Protein AF-A0A848UUT3-F1 (afdb_monomer_lite)

Radius of gyration: 12.09 Å; chains: 1; bounding box: 27×13×42 Å

Structure (mmCIF, N/CA/C/O backbone):
data_AF-A0A848UUT3-F1
#
_entry.id   AF-A0A848UUT3-F1
#
loop_
_atom_site.group_PDB
_atom_site.id
_atom_site.type_symbol
_atom_site.label_atom_id
_atom_site.label_alt_id
_atom_site.label_comp_id
_atom_site.label_asym_id
_atom_site.label_entity_id
_atom_site.label_seq_id
_atom_site.pdbx_PDB_ins_code
_atom_site.Cartn_x
_atom_site.Cartn_y
_atom_site.Cartn_z
_atom_site.occupancy
_atom_site.B_iso_or_equiv
_atom_site.auth_seq_id
_atom_site.auth_comp_id
_atom_site.auth_asym_id
_atom_site.auth_atom_id
_atom_site.pdbx_PDB_model_num
ATOM 1 N N . MET A 1 1 ? 1.309 -2.945 -27.189 1.00 43.97 1 MET A N 1
ATOM 2 C CA . MET A 1 1 ? 0.722 -3.885 -26.214 1.00 43.97 1 MET A CA 1
ATOM 3 C C . MET A 1 1 ? 0.463 -3.050 -24.981 1.00 43.97 1 MET A C 1
ATOM 5 O O . MET A 1 1 ? 1.375 -2.341 -24.587 1.00 43.97 1 MET A O 1
ATOM 9 N N . SER A 1 2 ? -0.774 -2.976 -24.498 1.00 54.28 2 SER A N 1
ATOM 10 C CA . SER A 1 2 ? -1.051 -2.308 -23.224 1.00 54.28 2 SER A CA 1
ATOM 11 C C . SER A 1 2 ? -0.442 -3.177 -22.133 1.00 54.28 2 SER A C 1
ATOM 13 O O . SER A 1 2 ? -0.858 -4.326 -22.000 1.00 54.28 2 SER A O 1
ATOM 15 N N . GLU A 1 3 ? 0.577 -2.676 -21.441 1.00 68.12 3 GLU A N 1
ATOM 16 C CA . GLU A 1 3 ? 1.049 -3.309 -20.211 1.00 68.12 3 GLU A CA 1
ATOM 17 C C . GLU A 1 3 ? -0.127 -3.314 -19.2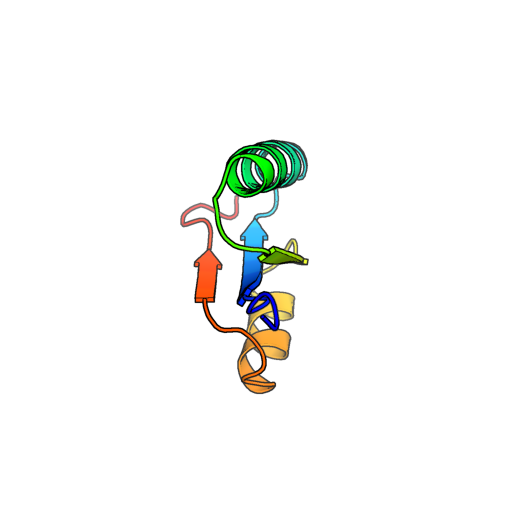37 1.00 68.12 3 GLU A C 1
ATOM 19 O O . GLU A 1 3 ? -0.725 -2.275 -18.950 1.00 68.12 3 GLU A O 1
ATOM 24 N N . GLU A 1 4 ? -0.553 -4.512 -18.852 1.00 81.69 4 GLU A N 1
ATOM 25 C CA . GLU A 1 4 ? -1.616 -4.690 -17.877 1.00 81.69 4 GLU A CA 1
ATOM 26 C C . GLU A 1 4 ? -1.037 -4.311 -16.512 1.00 81.69 4 GLU A C 1
ATOM 28 O O . GLU A 1 4 ? -0.036 -4.881 -16.077 1.00 81.69 4 GLU A O 1
ATOM 33 N N . LEU A 1 5 ? -1.610 -3.272 -15.900 1.00 88.69 5 LEU A N 1
ATOM 34 C CA . LEU A 1 5 ? -1.175 -2.746 -14.612 1.00 88.69 5 LEU A CA 1
ATOM 35 C C . LEU A 1 5 ? -2.028 -3.379 -13.515 1.00 88.69 5 LEU A C 1
ATOM 37 O O . LEU A 1 5 ? -3.198 -3.020 -13.374 1.00 88.69 5 LEU A O 1
ATOM 41 N N . TYR A 1 6 ? -1.432 -4.277 -12.735 1.00 92.25 6 TYR A N 1
ATOM 42 C CA . TYR A 1 6 ? -2.101 -4.917 -11.607 1.00 92.25 6 TYR A CA 1
ATOM 43 C C . TYR A 1 6 ? -2.048 -4.026 -10.372 1.00 92.25 6 TYR A C 1
ATOM 45 O O . TYR A 1 6 ? -0.987 -3.531 -9.989 1.00 92.25 6 TYR A O 1
ATOM 53 N N . LYS A 1 7 ? -3.191 -3.836 -9.725 1.00 92.94 7 LYS A N 1
ATOM 54 C CA . LYS A 1 7 ?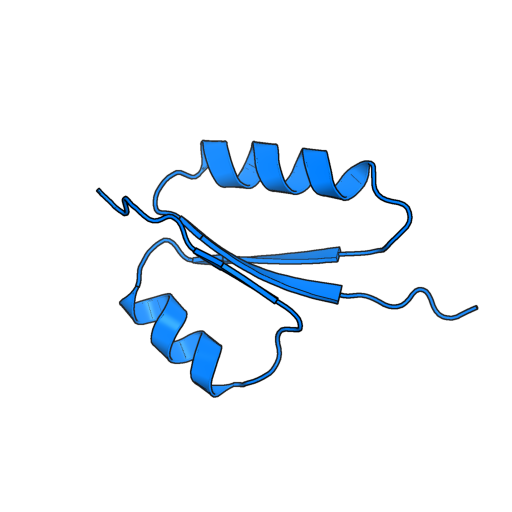 -3.314 -3.054 -8.497 1.00 92.94 7 LYS A CA 1
ATOM 55 C C . LYS A 1 7 ? -3.314 -3.977 -7.293 1.00 92.94 7 LYS A C 1
ATOM 57 O O . LYS A 1 7 ? -4.207 -4.809 -7.144 1.00 92.94 7 LYS A O 1
ATOM 62 N N . ILE A 1 8 ? -2.342 -3.791 -6.415 1.00 92.81 8 ILE A N 1
ATOM 63 C CA . ILE A 1 8 ? -2.197 -4.547 -5.175 1.00 92.81 8 ILE A CA 1
ATOM 64 C C . ILE A 1 8 ? -2.386 -3.585 -4.009 1.00 92.81 8 ILE A C 1
ATOM 66 O O . ILE A 1 8 ? -1.883 -2.465 -4.041 1.00 92.81 8 ILE A O 1
ATOM 70 N N . LEU A 1 9 ? -3.106 -4.024 -2.981 1.00 93.56 9 LEU A N 1
ATOM 71 C CA . LEU A 1 9 ? -3.112 -3.347 -1.688 1.00 93.56 9 LEU A CA 1
ATOM 72 C C . LEU A 1 9 ? -2.316 -4.190 -0.687 1.00 93.56 9 LEU A C 1
ATOM 74 O O . LEU A 1 9 ? -2.689 -5.339 -0.431 1.00 93.56 9 LEU A O 1
ATOM 78 N N . LEU A 1 10 ? -1.244 -3.613 -0.148 1.00 93.44 10 LEU A N 1
ATOM 79 C CA . LEU A 1 10 ? -0.466 -4.155 0.960 1.00 93.44 10 LEU A CA 1
ATOM 80 C C . LEU A 1 10 ? -0.991 -3.577 2.281 1.00 93.44 10 LEU A C 1
ATOM 82 O O . LEU A 1 10 ? -1.144 -2.363 2.412 1.00 93.44 10 LEU A O 1
ATOM 86 N N . VAL A 1 11 ? -1.279 -4.446 3.245 1.00 92.62 11 VAL A N 1
ATOM 87 C CA . VAL A 1 11 ? -1.721 -4.089 4.597 1.00 92.62 11 VAL A CA 1
ATOM 88 C C . VAL A 1 11 ? -0.660 -4.569 5.573 1.00 92.62 11 VAL A C 1
ATOM 90 O O . VAL A 1 11 ? -0.583 -5.770 5.831 1.00 92.62 11 VAL A O 1
ATOM 93 N N . ASP A 1 12 ? 0.147 -3.642 6.066 1.00 92.12 12 ASP A N 1
ATOM 94 C CA . ASP A 1 12 ? 1.323 -3.926 6.892 1.00 92.12 12 ASP A CA 1
ATOM 95 C C . ASP A 1 12 ? 1.642 -2.693 7.746 1.00 92.12 12 ASP A C 1
ATOM 97 O O . ASP A 1 12 ? 1.580 -1.583 7.220 1.00 92.12 12 ASP A O 1
ATOM 101 N N . ASP A 1 13 ? 1.924 -2.837 9.039 1.00 89.38 13 ASP A N 1
ATOM 102 C CA . ASP A 1 13 ? 2.289 -1.708 9.903 1.00 89.38 13 ASP A CA 1
ATOM 103 C C . ASP A 1 13 ? 3.777 -1.328 9.820 1.00 89.38 13 ASP A C 1
ATOM 105 O O . ASP A 1 13 ? 4.140 -0.242 10.287 1.00 89.38 13 ASP A O 1
ATOM 109 N N . ASP A 1 14 ? 4.609 -2.151 9.175 1.00 89.56 14 ASP A N 1
ATOM 110 C CA . ASP A 1 14 ? 6.032 -1.891 8.960 1.00 89.56 14 ASP A CA 1
ATOM 111 C C . ASP A 1 14 ? 6.303 -1.279 7.566 1.00 89.56 14 ASP A C 1
ATOM 113 O O . ASP A 1 14 ? 5.967 -1.819 6.508 1.00 89.56 14 ASP A O 1
ATOM 117 N N . GLU A 1 15 ? 6.918 -0.094 7.559 1.00 87.50 15 GLU A N 1
ATOM 118 C CA . GLU A 1 15 ? 7.279 0.636 6.338 1.00 87.50 15 GLU A CA 1
ATOM 119 C C . GLU A 1 15 ? 8.458 -0.029 5.602 1.00 87.50 15 GLU A C 1
ATOM 121 O O . GLU A 1 15 ? 8.530 0.017 4.369 1.00 87.50 15 GLU A O 1
ATOM 126 N N . ASP A 1 16 ? 9.375 -0.674 6.328 1.00 89.75 16 ASP A N 1
ATOM 127 C CA . ASP A 1 16 ? 10.535 -1.337 5.731 1.00 89.75 16 ASP A CA 1
ATOM 128 C C . ASP A 1 16 ? 10.093 -2.560 4.903 1.00 89.75 16 ASP A C 1
ATOM 130 O O . ASP A 1 16 ? 10.599 -2.773 3.792 1.00 89.75 16 ASP A O 1
ATOM 134 N N . GLU A 1 17 ? 9.093 -3.316 5.376 1.00 87.38 17 GLU A N 1
ATOM 135 C CA . GLU A 1 17 ? 8.464 -4.416 4.629 1.00 87.38 17 GLU A CA 1
ATOM 136 C C . GLU A 1 17 ? 7.860 -3.928 3.301 1.00 87.38 17 GLU A C 1
ATOM 138 O O . GLU A 1 17 ? 8.017 -4.586 2.263 1.00 87.38 17 GLU A O 1
ATOM 143 N N . PHE A 1 18 ? 7.224 -2.749 3.293 1.00 89.75 18 PHE A N 1
ATOM 144 C CA . PHE A 1 18 ? 6.664 -2.154 2.077 1.00 89.75 18 PHE A CA 1
ATOM 145 C C . PHE A 1 18 ? 7.739 -1.888 1.017 1.00 89.75 18 PHE A C 1
ATOM 147 O O . PHE A 1 18 ? 7.552 -2.249 -0.150 1.00 89.75 18 PHE A O 1
ATOM 154 N N . PHE A 1 19 ? 8.878 -1.304 1.400 1.00 90.00 19 PHE A N 1
ATOM 155 C CA . PHE A 1 19 ? 9.960 -1.023 0.452 1.00 90.00 19 PHE A CA 1
ATOM 156 C C . PHE A 1 19 ? 10.554 -2.300 -0.146 1.00 90.00 19 PHE A C 1
ATOM 158 O O . PHE A 1 19 ? 10.786 -2.359 -1.354 1.00 90.00 19 PHE A O 1
ATOM 165 N N . ILE A 1 20 ? 10.757 -3.335 0.674 1.00 90.88 20 ILE A N 1
ATOM 166 C CA . ILE A 1 20 ? 11.251 -4.639 0.208 1.00 90.88 20 ILE A CA 1
ATOM 167 C C . ILE A 1 20 ? 10.248 -5.275 -0.761 1.00 90.88 20 ILE A C 1
ATOM 169 O O . ILE A 1 20 ? 10.636 -5.811 -1.802 1.00 90.88 20 ILE A O 1
ATOM 173 N N . PHE A 1 21 ? 8.954 -5.211 -0.444 1.00 91.00 21 PHE A N 1
ATOM 174 C CA . PHE A 1 21 ? 7.902 -5.751 -1.298 1.00 91.00 21 PHE A CA 1
ATOM 175 C C . PHE A 1 21 ? 7.822 -5.024 -2.646 1.00 91.00 21 PHE A C 1
ATOM 177 O O . PHE A 1 21 ? 7.664 -5.671 -3.684 1.00 91.00 21 PHE A O 1
ATOM 184 N N . GLN A 1 22 ? 7.963 -3.696 -2.649 1.00 89.81 22 GLN A N 1
ATOM 185 C CA . GLN A 1 22 ? 7.979 -2.912 -3.880 1.00 89.81 22 GLN A CA 1
ATOM 186 C C . GLN A 1 22 ? 9.179 -3.283 -4.766 1.00 89.81 22 GLN A C 1
ATOM 188 O O . GLN A 1 22 ? 8.979 -3.566 -5.946 1.00 89.81 22 GLN A O 1
ATOM 193 N N . ASP A 1 23 ? 10.388 -3.353 -4.201 1.00 91.44 23 ASP A N 1
ATOM 194 C CA . ASP A 1 23 ? 11.611 -3.740 -4.925 1.00 91.44 23 ASP A CA 1
ATOM 195 C C . ASP A 1 23 ? 11.477 -5.141 -5.550 1.00 91.44 23 ASP A C 1
ATOM 197 O O . ASP A 1 23 ? 11.798 -5.357 -6.718 1.00 91.44 23 ASP A O 1
ATOM 201 N N . TYR A 1 24 ? 10.874 -6.087 -4.821 1.00 90.38 24 TYR A N 1
ATOM 202 C CA . TYR A 1 24 ? 10.612 -7.434 -5.334 1.00 90.38 24 TYR A CA 1
ATOM 203 C C . TYR A 1 24 ? 9.669 -7.450 -6.549 1.00 90.38 24 TYR A C 1
ATOM 205 O O . TYR A 1 24 ? 9.815 -8.282 -7.449 1.00 90.38 24 TYR A O 1
ATOM 213 N N . LEU A 1 25 ? 8.684 -6.550 -6.586 1.00 89.88 25 LEU A N 1
ATOM 214 C CA . LEU A 1 25 ? 7.748 -6.440 -7.706 1.00 89.88 25 LEU A CA 1
ATOM 215 C C . LEU A 1 25 ? 8.348 -5.720 -8.915 1.00 89.88 25 LEU A C 1
ATOM 217 O O . LEU A 1 25 ? 7.921 -5.998 -10.037 1.00 89.88 25 LEU A O 1
ATOM 221 N N . GLU A 1 26 ? 9.329 -4.840 -8.713 1.00 88.38 26 GLU A N 1
ATOM 222 C CA . GLU A 1 26 ? 10.037 -4.157 -9.803 1.00 88.38 26 GLU A CA 1
ATOM 223 C C . GLU A 1 26 ? 10.836 -5.133 -10.685 1.00 88.38 26 GLU A C 1
ATOM 225 O O . GLU A 1 26 ? 10.969 -4.900 -11.887 1.00 88.38 26 GLU A O 1
ATOM 230 N N . ASP A 1 27 ? 11.270 -6.273 -10.137 1.00 89.06 27 ASP A N 1
ATOM 231 C CA . ASP A 1 27 ? 11.941 -7.353 -10.881 1.00 89.06 27 ASP A CA 1
ATOM 232 C C . ASP A 1 27 ? 10.978 -8.243 -11.704 1.00 89.06 27 ASP A C 1
ATOM 234 O O . ASP A 1 27 ? 11.397 -9.169 -12.412 1.00 89.06 27 ASP A O 1
ATOM 238 N N . SER A 1 28 ? 9.667 -7.997 -11.634 1.00 87.12 28 SER A N 1
ATOM 239 C CA . SER A 1 28 ? 8.659 -8.780 -12.350 1.00 87.12 28 SER A CA 1
ATOM 240 C C . SER A 1 28 ? 8.501 -8.366 -13.817 1.00 87.12 28 SER A C 1
ATOM 242 O O . SER A 1 28 ? 8.775 -7.244 -14.228 1.00 87.12 28 SER A O 1
ATOM 244 N N . ILE A 1 29 ? 7.974 -9.283 -14.634 1.00 86.56 29 ILE A N 1
ATOM 245 C CA . ILE A 1 2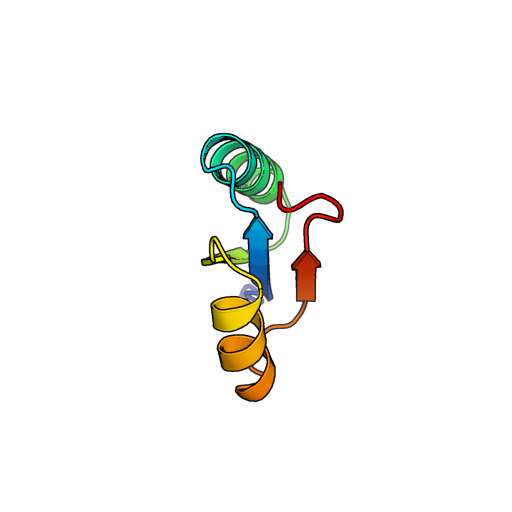9 ? 7.622 -9.008 -16.039 1.00 86.56 29 ILE A CA 1
ATOM 246 C C . ILE A 1 29 ? 6.321 -8.203 -16.194 1.00 86.56 29 ILE A C 1
ATOM 248 O O . ILE A 1 29 ? 5.980 -7.806 -17.308 1.00 86.56 29 ILE A O 1
ATOM 252 N N . TYR A 1 30 ? 5.562 -8.033 -15.108 1.00 88.75 30 TYR A N 1
ATOM 253 C CA . TYR A 1 30 ? 4.292 -7.311 -15.085 1.00 88.75 30 TYR A CA 1
ATOM 254 C C . TYR A 1 30 ? 4.455 -5.964 -14.387 1.00 88.75 30 TYR A C 1
ATOM 256 O O . TYR A 1 30 ? 5.285 -5.815 -13.495 1.00 88.75 30 TYR A O 1
ATOM 264 N N . SER A 1 31 ? 3.618 -4.998 -14.755 1.00 90.06 31 SER A N 1
ATOM 265 C CA . SER A 1 31 ? 3.566 -3.713 -14.066 1.00 90.06 31 SER A CA 1
ATOM 266 C C . SER A 1 31 ? 2.628 -3.800 -12.869 1.00 90.06 31 SER A C 1
ATOM 268 O O . SER A 1 31 ? 1.487 -4.250 -12.998 1.00 90.06 31 SER A O 1
ATOM 270 N N . PHE A 1 32 ? 3.085 -3.305 -11.721 1.00 91.94 32 PHE A N 1
ATOM 271 C CA . PHE A 1 32 ? 2.290 -3.253 -10.500 1.00 91.94 32 PHE A CA 1
ATOM 272 C C . PHE A 1 32 ? 2.113 -1.820 -10.017 1.00 91.94 32 PHE A C 1
ATOM 274 O O . PHE A 1 32 ? 3.003 -0.980 -10.133 1.00 91.94 32 PHE A O 1
ATOM 281 N N . HIS A 1 33 ? 0.945 -1.556 -9.451 1.00 91.19 33 HIS A N 1
ATOM 282 C CA . HIS A 1 33 ? 0.686 -0.397 -8.620 1.00 91.19 33 HIS A CA 1
ATOM 283 C C . HIS A 1 33 ?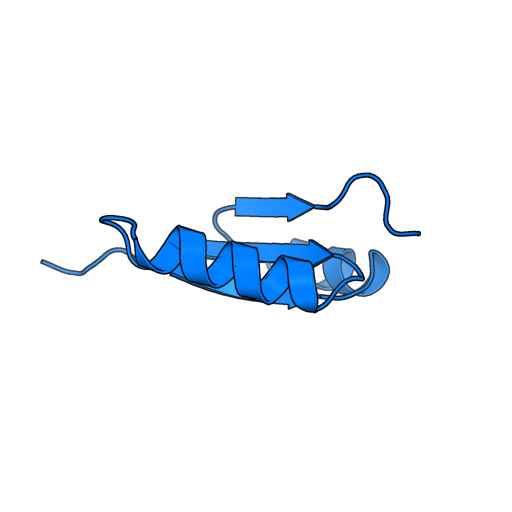 0.356 -0.899 -7.222 1.00 91.19 33 HIS A C 1
ATOM 285 O O . HIS A 1 33 ? -0.654 -1.578 -7.036 1.00 91.19 33 HIS A O 1
ATOM 291 N N . VAL A 1 34 ? 1.224 -0.589 -6.265 1.00 92.00 34 VAL A N 1
ATOM 292 C CA . VAL A 1 34 ? 1.055 -0.998 -4.873 1.00 92.00 34 VAL A CA 1
ATOM 293 C C . VAL A 1 34 ? 0.579 0.204 -4.076 1.00 92.00 34 VAL A C 1
ATOM 295 O O . VAL A 1 34 ? 1.278 1.211 -3.992 1.00 92.00 34 VAL A O 1
ATOM 298 N N . ASP A 1 35 ? -0.610 0.088 -3.499 1.00 92.00 35 ASP A N 1
ATOM 299 C CA . ASP A 1 35 ? -1.046 0.956 -2.413 1.00 92.00 35 ASP A CA 1
ATOM 300 C C . ASP A 1 35 ? -0.706 0.279 -1.084 1.00 92.00 35 ASP A C 1
ATOM 302 O O . ASP A 1 35 ? -0.884 -0.930 -0.940 1.00 92.00 35 ASP A O 1
ATOM 306 N N . TRP A 1 36 ? -0.269 1.060 -0.103 1.00 93.44 36 TRP A N 1
ATOM 307 C CA . TRP A 1 36 ? 0.033 0.584 1.245 1.00 93.44 36 TRP A CA 1
ATOM 308 C C . TRP A 1 36 ? -0.880 1.244 2.276 1.00 93.44 36 TRP A C 1
ATOM 310 O O . TRP A 1 36 ? -1.215 2.427 2.159 1.00 93.44 36 TRP A O 1
ATOM 320 N N . VAL A 1 37 ? -1.308 0.464 3.267 1.00 92.88 37 VAL A N 1
ATOM 321 C CA . VAL A 1 37 ? -2.055 0.930 4.439 1.00 92.88 37 VAL A CA 1
ATOM 322 C C . VAL A 1 37 ? -1.506 0.270 5.698 1.00 92.88 37 VAL A C 1
ATOM 324 O O . VAL A 1 37 ? -1.248 -0.930 5.710 1.00 92.88 37 VAL A O 1
ATOM 327 N N . ALA A 1 38 ? -1.402 1.049 6.773 1.00 90.31 38 ALA A N 1
ATOM 328 C CA . ALA A 1 38 ? -0.785 0.611 8.025 1.00 90.31 38 ALA A CA 1
ATOM 329 C C . ALA A 1 38 ? -1.776 -0.017 9.015 1.00 90.31 38 ALA A C 1
ATOM 331 O O . ALA A 1 38 ? -1.422 -0.364 10.138 1.00 90.31 38 ALA A O 1
ATOM 332 N N . SER A 1 39 ? -3.060 -0.104 8.651 1.00 87.81 39 SER A N 1
AT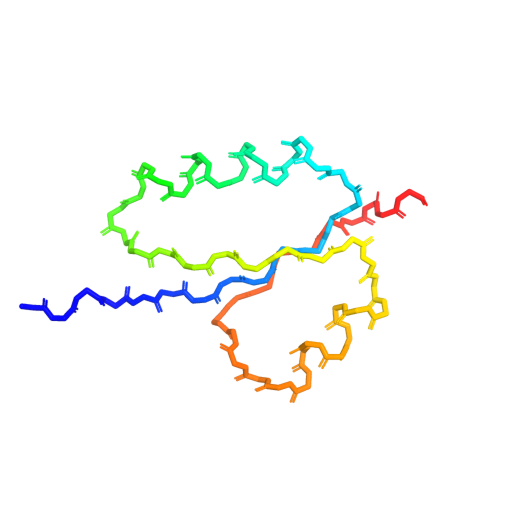OM 333 C CA . SER A 1 39 ? -4.091 -0.571 9.571 1.00 87.81 39 SER A CA 1
ATOM 334 C C . SER A 1 39 ? -5.190 -1.379 8.895 1.00 87.81 39 SER A C 1
ATOM 336 O O . SER A 1 39 ? -5.623 -1.119 7.768 1.00 87.81 39 SER A O 1
ATOM 338 N N . TYR A 1 40 ? -5.720 -2.334 9.656 1.00 86.69 40 TYR A N 1
ATOM 339 C CA . TYR A 1 40 ? -6.868 -3.138 9.253 1.00 86.69 40 TYR A CA 1
ATOM 340 C C . TYR A 1 40 ? -8.117 -2.287 8.958 1.00 86.69 40 TYR A C 1
ATOM 342 O O . TYR A 1 40 ? -8.879 -2.590 8.039 1.00 86.69 40 TYR A O 1
ATOM 350 N N . GLU A 1 41 ? -8.339 -1.203 9.709 1.00 88.50 41 GLU A N 1
ATOM 351 C CA . GLU A 1 41 ? -9.491 -0.319 9.488 1.00 88.50 41 GLU A CA 1
ATOM 352 C C . GLU A 1 41 ? -9.406 0.417 8.143 1.00 88.50 41 GLU A C 1
ATOM 354 O O . GLU A 1 41 ? -10.405 0.512 7.421 1.00 88.50 41 GLU A O 1
ATOM 359 N N . GLU A 1 42 ? -8.219 0.896 7.765 1.00 88.69 42 GLU A N 1
ATOM 360 C CA . GLU A 1 42 ? -7.982 1.511 6.455 1.00 88.69 42 GLU A CA 1
ATOM 361 C C . GLU A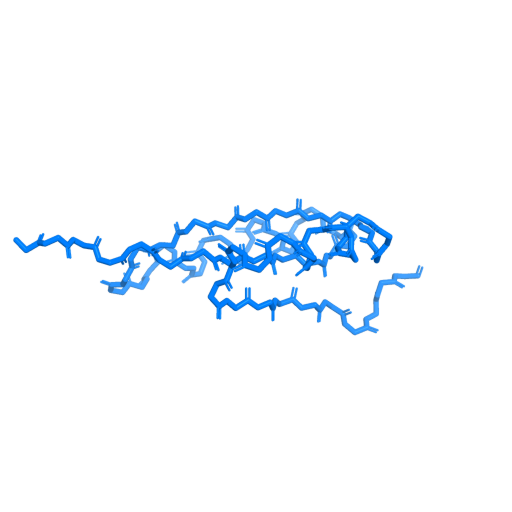 1 42 ? -8.124 0.489 5.325 1.00 88.69 42 GLU A C 1
ATOM 363 O O . GLU A 1 42 ? -8.792 0.769 4.322 1.00 88.69 42 GLU A O 1
ATOM 368 N N . ALA A 1 43 ? -7.597 -0.722 5.522 1.00 88.69 43 ALA A N 1
ATOM 369 C CA . ALA A 1 43 ? -7.751 -1.828 4.583 1.00 88.69 43 ALA A CA 1
ATOM 370 C C . ALA A 1 43 ? -9.227 -2.164 4.328 1.00 88.69 43 ALA A C 1
ATOM 372 O O . ALA A 1 43 ? -9.653 -2.272 3.178 1.00 88.69 43 ALA A O 1
ATOM 373 N N . LEU A 1 44 ? -10.049 -2.242 5.379 1.00 88.56 44 LEU A N 1
ATOM 374 C CA . LEU A 1 44 ? -11.485 -2.501 5.252 1.00 88.56 44 LEU A CA 1
ATOM 375 C C . LEU A 1 44 ? -12.228 -1.436 4.442 1.00 88.56 44 LEU A C 1
ATOM 377 O O . LEU A 1 44 ? -13.210 -1.755 3.765 1.00 88.56 44 LEU A O 1
ATOM 381 N N . ASN A 1 45 ? -11.808 -0.174 4.518 1.00 87.94 45 ASN A N 1
ATOM 382 C CA . ASN A 1 45 ? -12.394 0.882 3.698 1.00 87.94 45 ASN A CA 1
ATOM 383 C C . ASN A 1 45 ? -12.007 0.710 2.226 1.00 87.94 45 ASN A C 1
ATOM 385 O O . ASN A 1 45 ? -12.874 0.791 1.360 1.00 87.94 45 ASN A O 1
ATOM 389 N N . LYS A 1 46 ? -10.744 0.374 1.959 1.00 86.25 46 LYS A N 1
ATOM 390 C CA . LYS A 1 46 ? -10.199 0.148 0.613 1.00 86.25 46 LYS A CA 1
ATOM 391 C C . LYS A 1 46 ? -10.740 -1.117 -0.061 1.00 86.25 46 LYS A C 1
ATOM 393 O O . LYS A 1 46 ? -10.966 -1.122 -1.269 1.00 86.25 46 LYS A O 1
ATOM 398 N N . PHE A 1 47 ? -11.022 -2.173 0.703 1.00 84.44 47 PHE A N 1
ATOM 399 C CA . PHE A 1 47 ? -11.618 -3.411 0.185 1.00 84.44 47 PHE A CA 1
ATOM 400 C C . PHE A 1 47 ? -13.008 -3.180 -0.424 1.00 84.44 47 PHE A C 1
ATOM 402 O O . PHE A 1 47 ? -13.378 -3.842 -1.394 1.00 84.44 47 PHE A O 1
ATOM 409 N N . LYS A 1 48 ? -13.784 -2.226 0.110 1.00 78.62 48 LYS A N 1
ATOM 410 C CA . LYS A 1 48 ? -15.144 -1.929 -0.375 1.00 78.62 48 LYS A CA 1
ATOM 411 C C . LYS A 1 48 ? -15.161 -1.316 -1.772 1.00 78.62 48 LYS A C 1
ATOM 413 O O . LYS A 1 48 ? -16.160 -1.468 -2.471 1.00 78.62 48 LYS A O 1
ATOM 418 N N . ASP A 1 49 ? -14.068 -0.680 -2.183 1.00 76.62 49 ASP A N 1
ATOM 419 C CA . ASP A 1 49 ? -13.960 -0.037 -3.491 1.00 76.62 49 ASP A CA 1
ATOM 420 C C . ASP A 1 49 ? -13.687 -1.039 -4.629 1.00 76.62 49 ASP A C 1
ATOM 422 O O . ASP A 1 49 ? -13.717 -0.651 -5.796 1.00 76.62 49 ASP A O 1
ATOM 426 N N . ASN A 1 50 ? -13.443 -2.324 -4.314 1.00 70.56 50 ASN A N 1
ATOM 427 C CA . ASN A 1 50 ? -13.283 -3.452 -5.250 1.00 70.56 50 ASN A CA 1
ATOM 428 C C . ASN A 1 50 ? -12.386 -3.141 -6.471 1.00 70.56 50 ASN A C 1
ATOM 430 O O . ASN A 1 50 ? -12.628 -3.613 -7.581 1.00 70.56 50 ASN A O 1
ATOM 434 N N . SER A 1 51 ? -11.384 -2.286 -6.251 1.00 85.81 51 SER A N 1
ATOM 435 C CA . SER A 1 51 ? -10.539 -1.662 -7.278 1.00 85.81 51 SER A CA 1
ATOM 436 C C . SER A 1 51 ? -9.141 -2.279 -7.374 1.00 85.81 51 SER A C 1
ATOM 438 O O . SER A 1 51 ? -8.316 -1.780 -8.140 1.00 85.81 51 SER A O 1
ATOM 440 N N . TYR A 1 52 ? -8.879 -3.322 -6.584 1.00 91.88 52 TYR A N 1
ATOM 441 C CA . TYR A 1 52 ? -7.602 -4.025 -6.506 1.00 91.88 52 TYR A CA 1
ATOM 442 C C . TYR A 1 52 ? -7.754 -5.446 -7.043 1.00 91.88 52 TYR A C 1
ATOM 444 O O . TYR A 1 52 ? -8.783 -6.090 -6.828 1.00 91.88 52 TYR A O 1
ATOM 452 N N . ASP A 1 53 ? -6.718 -5.926 -7.721 1.00 90.69 53 ASP A N 1
ATOM 453 C CA . ASP A 1 53 ? -6.644 -7.273 -8.286 1.00 90.69 53 ASP A CA 1
ATOM 454 C C . ASP A 1 53 ? -6.197 -8.299 -7.236 1.00 90.69 53 ASP A C 1
ATOM 456 O O . ASP A 1 53 ? -6.573 -9.470 -7.302 1.00 90.69 53 ASP A O 1
ATOM 460 N N . ALA A 1 54 ? -5.412 -7.858 -6.248 1.00 90.62 54 ALA A N 1
ATOM 461 C CA . ALA A 1 54 ? -4.960 -8.686 -5.139 1.00 90.62 54 ALA A CA 1
ATOM 462 C C . ALA A 1 54 ? -4.787 -7.883 -3.842 1.00 90.62 54 ALA A C 1
ATOM 464 O O . ALA A 1 54 ? -4.564 -6.670 -3.850 1.00 90.62 54 ALA A O 1
ATOM 465 N N . PHE A 1 55 ? -4.851 -8.605 -2.725 1.00 90.50 55 PHE A N 1
ATOM 466 C CA . PHE A 1 55 ? -4.632 -8.085 -1.381 1.00 90.50 55 PHE A CA 1
ATOM 467 C C . PHE A 1 55 ? -3.528 -8.900 -0.714 1.00 90.50 55 PHE A C 1
ATOM 469 O O . PHE A 1 55 ? -3.622 -10.128 -0.653 1.00 90.50 55 PHE A O 1
ATOM 476 N N . VAL A 1 56 ? -2.499 -8.219 -0.221 1.00 90.44 56 VAL A N 1
ATOM 477 C CA . VAL A 1 56 ? -1.441 -8.803 0.604 1.00 90.44 56 VAL A CA 1
ATOM 478 C C . VAL A 1 56 ? -1.629 -8.234 1.998 1.00 90.44 56 VAL A C 1
ATOM 480 O O . VAL A 1 56 ? -1.662 -7.022 2.172 1.00 90.44 56 VAL A O 1
ATOM 483 N N . VAL A 1 57 ? -1.853 -9.104 2.973 1.00 89.00 57 VAL A N 1
ATOM 484 C CA . VAL A 1 57 ? -2.184 -8.700 4.339 1.00 89.00 57 VAL A CA 1
ATOM 485 C C . VAL A 1 57 ? -1.223 -9.415 5.258 1.00 89.00 57 VAL A C 1
ATOM 487 O O . VAL A 1 57 ? -1.183 -10.650 5.228 1.00 89.00 57 VAL A O 1
ATOM 490 N N . ASP A 1 58 ? -0.471 -8.657 6.048 1.00 86.75 58 ASP A N 1
ATOM 491 C CA . ASP A 1 58 ? 0.347 -9.262 7.079 1.00 86.75 58 ASP A CA 1
ATOM 492 C C . ASP A 1 58 ? -0.538 -9.918 8.150 1.00 86.75 58 ASP A C 1
ATOM 494 O O . ASP A 1 58 ? -1.603 -9.429 8.541 1.00 86.75 58 ASP A O 1
ATOM 498 N N . TYR A 1 59 ? -0.120 -11.106 8.573 1.00 77.56 59 TYR A N 1
ATOM 499 C CA . TYR A 1 59 ? -0.834 -11.908 9.555 1.00 77.56 59 TYR A CA 1
ATOM 500 C C . TYR A 1 59 ? -0.611 -11.391 10.984 1.00 77.56 59 TYR A C 1
ATOM 502 O O . TYR A 1 59 ? -1.460 -11.634 11.846 1.00 77.56 59 TYR A O 1
ATOM 510 N N . TYR A 1 60 ? 0.494 -10.682 11.234 1.00 73.50 60 TYR A N 1
ATOM 511 C CA . TYR A 1 60 ? 0.861 -10.120 12.531 1.00 73.50 60 TYR A CA 1
ATOM 512 C C . TYR A 1 60 ? 1.033 -8.601 12.460 1.00 73.50 60 TYR A C 1
ATOM 514 O O . TYR A 1 60 ? 2.083 -8.080 12.805 1.00 73.50 60 TYR A O 1
ATOM 522 N N . LEU A 1 61 ? -0.061 -7.904 12.154 1.00 67.56 61 LEU A N 1
ATOM 523 C CA . LEU A 1 61 ? -0.183 -6.483 12.483 1.00 67.56 61 LEU A CA 1
ATOM 524 C C . LEU A 1 61 ? -0.047 -6.348 14.011 1.00 67.56 61 LEU A C 1
ATOM 526 O O . LEU A 1 61 ? -0.966 -6.765 14.725 1.00 67.56 61 LEU A O 1
ATOM 530 N N . GLY A 1 62 ? 1.109 -5.885 14.492 1.00 58.75 62 GLY A N 1
ATOM 531 C CA . GLY A 1 62 ? 1.580 -5.981 15.888 1.00 58.75 62 GLY A CA 1
ATOM 532 C C . GLY A 1 62 ? 0.551 -5.731 16.990 1.00 58.75 62 GLY A C 1
ATOM 533 O O . GLY A 1 62 ? -0.072 -4.645 17.015 1.00 58.75 62 GLY A O 1
#

Secondary structure (DSSP, 8-state):
----EEEEEEE-S-HHHHHHHHHHHHTSSSEEEEEEESSHHHHHHHHTT---SEEEE-TT--

Foldseek 3Di:
DPQDEAEEEEAALDPVVVVVVVVVCVPDPGHYDYDYDNDPVVVVVVVVVVPGPYYHYDPDSD

Sequence (62 aa):
MSEELYKILLVDDDEDEFFIFQDYLEDSIYSFHVDWVASYEEALNKFKDNSYDAFVVDYYLG

pLDDT: mean 86.02, std 9.67, range [43.97, 93.56]